Protein AF-A0A1S9CSB2-F1 (afdb_monomer_lite)

pLDDT: mean 84.89, std 15.58, range [47.5, 98.56]

Foldseek 3Di:
DDPPQEPVNQVCDDDPVRDDRPLGDPPVLVVLLVVLVVCCVPPVAQEEEAEQCQQPSNVVSNVVVVHNYAYEHCYPPSLVNHDPVCSVRYYHPVPDDPPVVVVVVVD

Structure (mmCIF, N/CA/C/O backbone):
data_AF-A0A1S9CSB2-F1
#
_entry.id   AF-A0A1S9CSB2-F1
#
loop_
_atom_site.group_PDB
_atom_site.id
_atom_site.type_symbol
_atom_site.label_atom_id
_atom_site.label_alt_id
_atom_site.label_comp_id
_atom_site.label_asym_id
_atom_site.label_entity_id
_atom_site.label_seq_id
_atom_site.pdbx_PDB_ins_code
_atom_site.Cartn_x
_atom_site.Cartn_y
_atom_site.Cartn_z
_atom_site.occupancy
_atom_site.B_iso_or_equiv
_atom_site.auth_seq_id
_atom_site.auth_comp_id
_atom_site.auth_asym_id
_atom_site.auth_atom_id
_atom_site.pdbx_PDB_model_num
ATOM 1 N N . MET A 1 1 ? -5.716 -1.467 -26.938 1.00 54.69 1 MET A N 1
ATOM 2 C CA . MET A 1 1 ? -5.257 -0.451 -25.965 1.00 54.69 1 MET A CA 1
ATOM 3 C C . MET A 1 1 ? -3.887 -0.879 -25.467 1.00 54.69 1 MET A C 1
ATOM 5 O O . MET A 1 1 ? -3.753 -2.036 -25.095 1.00 54.69 1 MET A O 1
ATOM 9 N N . LYS A 1 2 ? -2.862 -0.024 -25.549 1.00 57.03 2 LYS A N 1
ATOM 10 C CA . LYS A 1 2 ? -1.515 -0.356 -25.058 1.00 57.03 2 LYS A CA 1
ATOM 11 C C . LYS A 1 2 ? -1.480 -0.038 -23.561 1.00 57.03 2 LYS A C 1
ATOM 13 O O . LYS A 1 2 ? -1.740 1.103 -23.192 1.00 57.03 2 LYS A O 1
ATOM 18 N N . LEU A 1 3 ? -1.247 -1.039 -22.713 1.00 67.38 3 LEU A N 1
ATOM 19 C CA . LEU A 1 3 ? -1.087 -0.832 -21.271 1.00 67.38 3 LEU A CA 1
ATOM 20 C C . LEU A 1 3 ? 0.214 -0.059 -21.037 1.00 67.38 3 LEU A C 1
ATOM 22 O O . LEU A 1 3 ? 1.290 -0.571 -21.327 1.00 67.38 3 LEU A O 1
ATOM 26 N N . VAL A 1 4 ? 0.097 1.187 -20.571 1.00 76.56 4 VAL A N 1
ATOM 27 C CA . VAL A 1 4 ? 1.247 2.070 -20.310 1.00 76.56 4 VAL A CA 1
ATOM 28 C C . VAL A 1 4 ? 1.876 1.775 -18.945 1.00 76.56 4 VAL A C 1
ATOM 30 O O . VAL A 1 4 ? 3.071 1.947 -18.789 1.00 76.56 4 VAL A O 1
ATOM 33 N N . TYR A 1 5 ? 1.102 1.264 -17.981 1.00 78.94 5 TYR A N 1
ATOM 34 C CA . TYR A 1 5 ? 1.559 0.916 -16.628 1.00 78.94 5 TYR A CA 1
ATOM 35 C C . TYR A 1 5 ? 2.005 -0.554 -16.533 1.00 78.94 5 TYR A C 1
ATOM 37 O O . TYR A 1 5 ? 1.438 -1.349 -15.783 1.00 78.94 5 TYR A O 1
ATOM 45 N N . ASN A 1 6 ? 2.970 -0.952 -17.358 1.00 81.00 6 ASN A N 1
ATOM 46 C CA . ASN A 1 6 ? 3.509 -2.315 -17.416 1.00 81.00 6 ASN A CA 1
ATOM 47 C C . ASN A 1 6 ? 4.806 -2.458 -16.586 1.00 81.00 6 ASN A C 1
ATOM 49 O O . ASN A 1 6 ? 5.198 -1.549 -15.860 1.00 81.00 6 ASN A O 1
ATOM 53 N N . GLU A 1 7 ? 5.472 -3.610 -16.671 1.00 84.69 7 GLU A N 1
ATOM 54 C CA . GLU A 1 7 ? 6.761 -3.835 -15.999 1.00 84.69 7 GLU A CA 1
ATOM 55 C C . GLU A 1 7 ? 7.824 -2.800 -16.396 1.00 84.69 7 GLU A C 1
ATOM 57 O O . GLU A 1 7 ? 8.509 -2.276 -15.521 1.00 84.69 7 GLU A O 1
ATOM 62 N N . ASP A 1 8 ? 7.926 -2.471 -17.687 1.00 83.62 8 ASP A N 1
ATOM 63 C CA . ASP A 1 8 ? 8.900 -1.494 -18.190 1.00 83.62 8 ASP A CA 1
ATOM 64 C C . ASP A 1 8 ? 8.672 -0.118 -17.568 1.00 83.62 8 ASP A C 1
ATOM 66 O O . ASP A 1 8 ? 9.619 0.497 -17.083 1.00 83.62 8 ASP A O 1
ATOM 70 N N . TYR A 1 9 ? 7.408 0.312 -17.465 1.00 81.88 9 TYR A N 1
ATOM 71 C CA . TYR A 1 9 ? 7.053 1.531 -16.745 1.00 81.88 9 TYR A CA 1
ATOM 72 C C . TYR A 1 9 ? 7.606 1.514 -15.325 1.00 81.88 9 TYR A C 1
ATOM 74 O O . TYR A 1 9 ? 8.286 2.454 -14.947 1.00 81.88 9 TYR A O 1
ATOM 82 N N . TYR A 1 10 ? 7.385 0.453 -14.546 1.00 80.12 10 TYR A N 1
ATOM 83 C CA . TYR A 1 10 ? 7.864 0.402 -13.158 1.00 80.12 10 TYR A CA 1
ATOM 84 C C . TYR A 1 10 ? 9.383 0.227 -13.022 1.00 80.12 10 TYR A C 1
ATOM 86 O O . TYR A 1 10 ? 9.933 0.604 -11.988 1.00 80.12 10 TYR A O 1
ATOM 94 N N . LYS A 1 11 ? 10.061 -0.333 -14.030 1.00 76.81 11 LYS A N 1
ATOM 95 C CA . LYS A 1 11 ? 11.530 -0.409 -14.085 1.00 76.81 11 LYS A CA 1
ATOM 96 C C . LYS A 1 11 ? 12.162 0.945 -14.389 1.00 76.81 11 LYS A C 1
ATOM 98 O O . LYS A 1 11 ? 13.191 1.277 -13.811 1.00 76.81 11 LYS A O 1
ATOM 103 N N . GLU A 1 12 ? 11.547 1.715 -15.281 1.00 75.62 12 GLU A N 1
ATOM 104 C CA . GLU A 1 12 ? 11.980 3.068 -15.642 1.00 75.62 12 GLU A CA 1
ATOM 105 C C . GLU A 1 12 ? 11.466 4.129 -14.658 1.00 75.62 12 GLU A C 1
ATOM 107 O O . GLU A 1 12 ? 11.996 5.240 -14.603 1.00 75.62 12 GLU A O 1
ATOM 112 N N . TYR A 1 13 ? 10.451 3.796 -13.853 1.00 70.00 13 TYR A N 1
ATOM 113 C CA . TYR A 1 13 ? 9.904 4.669 -12.824 1.00 70.00 13 TYR A CA 1
ATOM 114 C C . TYR A 1 13 ? 10.864 4.762 -11.642 1.00 70.00 13 TYR A C 1
ATOM 116 O O . TYR A 1 13 ? 10.832 3.979 -10.688 1.00 70.00 13 TYR A O 1
ATOM 124 N N . LEU A 1 14 ? 11.731 5.761 -11.714 1.00 61.91 14 LEU A N 1
ATOM 125 C CA . LEU A 1 14 ? 12.646 6.099 -10.643 1.00 61.91 14 LEU A CA 1
ATOM 126 C C . LEU A 1 14 ? 11.913 6.937 -9.590 1.00 61.91 14 LEU A C 1
ATOM 128 O O . LEU A 1 14 ? 11.165 7.862 -9.920 1.00 61.91 14 LEU A O 1
ATOM 132 N N . THR A 1 15 ? 12.142 6.641 -8.308 1.00 63.81 15 THR A N 1
ATOM 133 C CA . THR A 1 15 ? 11.722 7.540 -7.222 1.00 63.81 15 THR A CA 1
ATOM 134 C C . THR A 1 15 ? 12.388 8.908 -7.380 1.00 63.81 15 THR A C 1
ATOM 136 O O . THR A 1 15 ? 13.337 9.034 -8.144 1.00 63.81 15 THR A O 1
ATOM 139 N N . GLY A 1 16 ? 11.891 9.956 -6.712 1.00 55.72 16 GLY A N 1
ATOM 140 C CA . GLY A 1 16 ? 12.260 11.358 -6.994 1.00 55.72 16 GLY A CA 1
ATOM 141 C C . GLY A 1 16 ? 13.760 11.721 -6.993 1.00 55.72 16 GLY A C 1
ATOM 142 O O . GLY A 1 16 ? 14.106 12.823 -7.404 1.00 55.72 16 GLY A O 1
ATOM 143 N N . ASP A 1 17 ? 14.646 10.822 -6.565 1.00 57.09 17 ASP A N 1
ATOM 144 C CA . ASP A 1 17 ? 16.107 10.928 -6.590 1.00 57.09 17 ASP A CA 1
ATOM 145 C C . ASP A 1 17 ? 16.798 10.191 -7.762 1.00 57.09 17 ASP A C 1
ATOM 147 O O . ASP A 1 17 ? 18.014 10.312 -7.930 1.00 57.09 17 ASP A O 1
ATOM 151 N N . GLY A 1 18 ? 16.056 9.447 -8.588 1.00 58.81 18 GLY A N 1
ATOM 152 C CA . GLY A 1 18 ? 16.554 8.849 -9.828 1.00 58.81 18 GLY A CA 1
ATOM 153 C C . GLY A 1 18 ? 17.365 7.557 -9.665 1.00 58.81 18 GLY A C 1
ATOM 154 O O . GLY A 1 18 ? 17.985 7.124 -10.633 1.00 58.81 18 GLY A O 1
ATOM 155 N N . LYS A 1 19 ? 17.459 6.975 -8.460 1.00 63.91 19 LYS A N 1
ATOM 156 C CA . LYS A 1 19 ? 18.516 5.984 -8.149 1.00 63.91 19 LYS A CA 1
ATOM 157 C C . LYS A 1 19 ? 18.034 4.639 -7.622 1.00 63.91 19 LYS A C 1
ATOM 159 O O . LYS A 1 19 ? 18.829 3.702 -7.580 1.00 63.91 19 LYS A O 1
ATOM 164 N N . VAL A 1 20 ? 16.768 4.525 -7.224 1.00 70.25 20 VAL A N 1
ATOM 165 C CA . VAL A 1 20 ? 16.231 3.304 -6.615 1.00 70.25 20 VAL A CA 1
ATOM 166 C C . VAL A 1 20 ? 14.915 2.920 -7.286 1.00 70.25 20 VAL A C 1
ATOM 168 O O . VAL A 1 20 ? 14.036 3.756 -7.487 1.00 70.25 20 VAL A O 1
ATOM 171 N N . GLU A 1 21 ? 14.785 1.638 -7.633 1.00 77.06 21 GLU A N 1
ATOM 172 C CA . GLU A 1 21 ? 13.526 1.052 -8.103 1.00 77.06 21 GLU A CA 1
ATOM 173 C C . GLU A 1 21 ? 12.422 1.275 -7.061 1.00 77.06 21 GLU A C 1
ATOM 175 O O . GLU A 1 21 ? 12.655 1.100 -5.860 1.00 77.06 21 GLU A O 1
ATOM 180 N N . TYR A 1 22 ? 11.202 1.578 -7.509 1.00 79.44 22 TYR A N 1
ATOM 181 C CA . TYR A 1 22 ? 10.056 1.817 -6.624 1.00 79.44 22 TYR A CA 1
ATOM 182 C C . TYR A 1 22 ? 9.898 0.732 -5.543 1.00 79.44 22 TYR A C 1
ATOM 184 O O . TYR A 1 22 ? 9.727 1.038 -4.365 1.00 79.44 22 TYR A O 1
ATOM 192 N N . GLU A 1 23 ? 10.040 -0.539 -5.924 1.00 83.38 23 GLU A N 1
ATOM 193 C CA . GLU A 1 23 ? 9.919 -1.693 -5.024 1.00 83.38 23 GLU A CA 1
ATOM 194 C C . GLU A 1 23 ? 10.915 -1.675 -3.850 1.00 83.38 23 GLU A C 1
ATOM 196 O O . GLU A 1 23 ? 10.604 -2.080 -2.719 1.00 83.38 23 GLU A O 1
ATOM 201 N N . LYS A 1 24 ? 12.135 -1.214 -4.130 1.00 83.69 24 LYS A N 1
ATOM 202 C CA . LYS A 1 24 ? 13.282 -1.238 -3.216 1.00 83.69 24 LYS A CA 1
ATOM 203 C C . LYS A 1 24 ? 13.468 0.082 -2.476 1.00 83.69 24 LYS A C 1
ATOM 205 O O . LYS A 1 24 ? 14.319 0.159 -1.597 1.00 83.69 24 LYS A O 1
ATOM 210 N N . SER A 1 25 ? 12.691 1.110 -2.805 1.00 87.19 25 SER A N 1
ATOM 211 C CA . SER A 1 25 ? 12.827 2.414 -2.171 1.00 87.19 25 SER A CA 1
ATOM 212 C C . SER A 1 25 ? 12.330 2.366 -0.722 1.00 87.19 25 SER A C 1
ATOM 214 O O . SER A 1 25 ? 11.143 2.212 -0.433 1.00 87.19 25 SER A O 1
ATOM 216 N N . ASP A 1 26 ? 13.245 2.500 0.233 1.00 88.94 26 ASP A N 1
ATOM 217 C CA . ASP A 1 26 ? 12.871 2.652 1.641 1.00 88.94 26 ASP A CA 1
ATOM 218 C C . ASP A 1 26 ? 12.245 4.021 1.913 1.00 88.94 26 ASP A C 1
ATOM 220 O O . ASP A 1 26 ? 11.416 4.161 2.815 1.00 88.94 26 ASP A O 1
ATOM 224 N N . ASP A 1 27 ? 12.598 5.027 1.116 1.00 89.62 27 ASP A N 1
ATOM 225 C CA . ASP A 1 27 ? 12.086 6.382 1.276 1.00 89.62 27 ASP A CA 1
ATOM 226 C C . ASP A 1 27 ? 10.616 6.475 0.874 1.00 89.62 27 ASP A C 1
ATOM 228 O O . ASP A 1 27 ? 9.832 7.067 1.620 1.00 89.62 27 ASP A O 1
ATOM 232 N N . ILE A 1 28 ? 10.191 5.802 -0.206 1.00 89.88 28 ILE A N 1
ATOM 233 C CA . ILE A 1 28 ? 8.760 5.737 -0.537 1.00 89.88 28 ILE A CA 1
ATOM 234 C C . ILE A 1 28 ? 7.982 4.990 0.553 1.00 89.88 28 ILE A C 1
ATOM 236 O O . ILE A 1 28 ? 6.918 5.446 0.968 1.00 89.88 28 ILE A O 1
ATOM 240 N N . LYS A 1 29 ? 8.531 3.901 1.108 1.00 92.31 29 LYS A N 1
ATOM 241 C CA . LYS A 1 29 ? 7.887 3.148 2.198 1.00 92.31 29 LYS A CA 1
ATOM 242 C C . LYS A 1 29 ? 7.756 3.993 3.468 1.00 92.31 29 LYS A C 1
ATOM 244 O O . LYS A 1 29 ? 6.699 3.994 4.101 1.00 92.31 29 LYS A O 1
ATOM 249 N N . LYS A 1 30 ? 8.794 4.746 3.849 1.00 94.69 30 LYS A N 1
ATOM 250 C CA . LYS A 1 30 ? 8.749 5.687 4.988 1.00 94.69 30 LYS A CA 1
ATOM 251 C C . LYS A 1 30 ? 7.759 6.824 4.744 1.00 94.69 30 LYS A C 1
ATOM 253 O O . LYS A 1 30 ? 7.009 7.192 5.654 1.00 94.69 30 LYS A O 1
ATOM 258 N N . PHE A 1 31 ? 7.728 7.358 3.527 1.00 94.31 31 PHE A N 1
ATOM 259 C CA . PHE A 1 31 ? 6.771 8.385 3.140 1.00 94.31 31 PHE A CA 1
ATOM 260 C C . PHE A 1 31 ? 5.331 7.872 3.264 1.00 94.31 31 PHE A C 1
ATOM 262 O O . PHE A 1 31 ? 4.527 8.509 3.943 1.00 94.31 31 PHE A O 1
ATOM 269 N N . MET A 1 32 ? 5.022 6.681 2.742 1.00 96.88 32 MET A N 1
ATOM 270 C CA . MET A 1 32 ? 3.681 6.088 2.848 1.00 96.88 32 MET A CA 1
ATOM 271 C C . MET A 1 32 ? 3.265 5.810 4.295 1.00 96.88 32 MET A C 1
ATOM 273 O O . MET A 1 32 ? 2.123 6.081 4.658 1.00 96.88 32 MET A O 1
ATOM 277 N N . LYS A 1 33 ? 4.191 5.385 5.166 1.00 98.00 33 LYS A N 1
ATOM 278 C CA . LYS A 1 33 ? 3.937 5.297 6.620 1.00 98.00 33 LYS A CA 1
ATOM 279 C C . LYS A 1 33 ? 3.562 6.650 7.227 1.00 98.00 33 LYS A C 1
ATOM 281 O O . LYS A 1 33 ? 2.656 6.730 8.051 1.00 98.00 33 LYS A O 1
ATOM 286 N N . THR A 1 34 ? 4.234 7.719 6.810 1.00 98.31 34 THR A N 1
ATOM 287 C CA . THR A 1 34 ? 3.936 9.082 7.277 1.00 98.31 34 THR A CA 1
ATOM 288 C C . THR A 1 34 ? 2.569 9.555 6.782 1.00 98.31 34 THR A C 1
ATOM 290 O O . THR A 1 34 ? 1.819 10.171 7.537 1.00 98.31 34 THR A O 1
ATOM 293 N N . VAL A 1 35 ? 2.221 9.249 5.530 1.00 98.19 35 VAL A N 1
ATOM 294 C CA . VAL A 1 35 ? 0.901 9.548 4.957 1.00 98.19 35 VAL A CA 1
ATOM 295 C C . VAL A 1 35 ? -0.200 8.784 5.696 1.00 98.19 35 VAL A C 1
ATOM 297 O O . VAL A 1 35 ? -1.180 9.405 6.101 1.00 98.19 35 VAL A O 1
ATOM 300 N N . ALA A 1 36 ? -0.022 7.482 5.943 1.00 98.56 36 ALA A N 1
ATOM 301 C CA . ALA A 1 36 ? -0.988 6.658 6.670 1.00 98.56 36 ALA A CA 1
ATOM 302 C C . ALA A 1 36 ? -1.302 7.230 8.059 1.00 98.56 36 ALA A C 1
ATOM 304 O O . ALA A 1 36 ? -2.471 7.431 8.384 1.00 98.56 36 ALA A O 1
ATOM 305 N N . LYS A 1 37 ? -0.272 7.596 8.834 1.00 98.50 37 LYS A N 1
ATOM 306 C CA . LYS A 1 37 ? -0.451 8.236 10.148 1.00 98.50 37 LYS A CA 1
ATOM 307 C C . LYS A 1 37 ? -1.263 9.521 10.061 1.00 98.50 37 LYS A C 1
ATOM 309 O O . LYS A 1 37 ? -2.240 9.669 10.782 1.00 98.50 37 LYS A O 1
ATOM 314 N N . LYS A 1 38 ? -0.931 10.408 9.117 1.00 98.50 38 LYS A N 1
ATOM 315 C CA . LYS A 1 38 ? -1.676 11.661 8.913 1.00 98.50 38 LYS A CA 1
ATOM 316 C C . LYS A 1 38 ? -3.135 11.424 8.521 1.00 98.50 38 LYS A C 1
ATOM 318 O O . LYS A 1 38 ? -4.004 12.182 8.941 1.00 98.50 38 LYS A O 1
ATOM 323 N N . ILE A 1 39 ? -3.413 10.400 7.711 1.00 98.25 39 ILE A N 1
ATOM 324 C CA . ILE A 1 39 ? -4.784 10.016 7.347 1.00 98.25 39 ILE A CA 1
ATOM 325 C C . ILE A 1 39 ? -5.549 9.561 8.594 1.00 98.25 39 ILE A C 1
ATOM 327 O O . ILE A 1 39 ? -6.664 10.030 8.825 1.00 98.25 39 ILE A O 1
ATOM 331 N N . VAL A 1 40 ? -4.949 8.690 9.407 1.00 98.44 40 VAL A N 1
ATOM 332 C CA . VAL A 1 40 ? -5.568 8.165 10.632 1.00 98.44 40 VAL A CA 1
ATOM 333 C C . VAL A 1 40 ? -5.796 9.267 11.661 1.00 98.44 40 VAL A C 1
ATOM 335 O O . VAL A 1 40 ? -6.909 9.407 12.155 1.00 98.44 40 VAL A O 1
ATOM 338 N N . GLU A 1 41 ? -4.793 10.103 11.919 1.00 98.38 41 GLU A N 1
ATOM 339 C CA . GLU A 1 41 ? -4.884 11.227 12.857 1.00 98.38 41 GLU A CA 1
ATOM 340 C C . GLU A 1 41 ? -5.960 12.240 12.449 1.00 98.38 41 GLU A C 1
ATOM 342 O O . GLU A 1 41 ? -6.697 12.739 13.297 1.00 98.38 41 GLU A O 1
ATOM 347 N N . LYS A 1 42 ? -6.061 12.553 11.152 1.00 98.44 42 LYS A N 1
ATOM 348 C CA . LYS A 1 42 ? -6.966 13.599 10.667 1.00 98.44 42 LYS A CA 1
ATOM 349 C C . LYS A 1 42 ? -8.403 13.120 10.480 1.00 98.44 42 LYS A C 1
ATOM 351 O O . LYS A 1 42 ? -9.327 13.898 10.704 1.00 98.44 42 LYS A O 1
ATOM 356 N N . TYR A 1 43 ? -8.594 11.889 10.013 1.00 97.94 43 TYR A N 1
ATOM 357 C CA . TYR A 1 43 ? -9.905 11.411 9.565 1.00 97.94 43 TYR A CA 1
ATOM 358 C C . TYR A 1 43 ? -10.440 10.228 10.373 1.00 97.94 43 TYR A C 1
ATOM 360 O O . TYR A 1 43 ? -11.634 9.955 10.287 1.00 97.94 43 TYR A O 1
ATOM 368 N N . ASN A 1 44 ? -9.591 9.531 11.137 1.00 97.06 44 ASN A N 1
ATOM 369 C CA . ASN A 1 44 ? -9.930 8.315 11.882 1.00 97.06 44 ASN A CA 1
ATOM 370 C C . ASN A 1 44 ? -10.812 7.328 11.075 1.00 97.06 44 ASN A C 1
ATOM 372 O O . ASN A 1 44 ? -11.902 6.954 11.526 1.00 97.06 44 ASN A O 1
ATOM 376 N N . PRO A 1 45 ? -10.412 6.959 9.840 1.00 97.69 45 PRO A N 1
ATOM 377 C CA . PRO A 1 45 ? -11.262 6.167 8.968 1.00 97.69 45 PRO A CA 1
ATOM 378 C C . PRO A 1 45 ? -11.329 4.716 9.449 1.00 97.69 45 PRO A C 1
ATOM 380 O O . PRO A 1 45 ? -10.340 4.150 9.908 1.00 97.69 45 PRO A O 1
ATOM 383 N N . LYS A 1 46 ? -12.493 4.086 9.269 1.00 95.69 46 LYS A N 1
ATOM 384 C CA . LYS A 1 46 ? -12.636 2.636 9.467 1.00 95.69 46 LYS A CA 1
ATOM 385 C C . LYS A 1 46 ? -12.156 1.849 8.248 1.00 95.69 46 LYS A C 1
ATOM 387 O O . LYS A 1 46 ? -11.434 0.872 8.404 1.00 95.69 46 LYS A O 1
ATOM 392 N N . VAL A 1 47 ? -12.529 2.318 7.055 1.00 95.81 47 VAL A N 1
ATOM 393 C CA . VAL A 1 47 ? -12.268 1.662 5.768 1.00 95.81 47 VAL A CA 1
ATOM 394 C C . VAL A 1 47 ? -11.654 2.667 4.795 1.00 95.81 47 VAL A C 1
ATOM 396 O O . VAL A 1 47 ? -12.080 3.825 4.761 1.00 95.81 47 VAL A O 1
ATOM 399 N N . VAL A 1 48 ? -10.662 2.242 4.008 1.00 96.62 48 VAL A N 1
ATOM 400 C CA . VAL A 1 48 ? -10.003 3.064 2.976 1.00 96.62 48 VAL A CA 1
ATOM 401 C C . VAL A 1 48 ? -9.813 2.264 1.688 1.00 96.62 48 VAL A C 1
ATOM 403 O O . VAL A 1 48 ? -9.416 1.102 1.725 1.00 96.62 48 VAL A O 1
ATOM 406 N N . LEU A 1 49 ? -10.033 2.920 0.547 1.00 95.12 49 LEU A N 1
ATOM 407 C CA . LEU A 1 49 ? -9.626 2.435 -0.769 1.00 95.12 49 LEU A CA 1
ATOM 408 C C . LEU A 1 49 ? -8.508 3.326 -1.325 1.00 95.12 49 LEU A C 1
ATOM 410 O O . LEU A 1 49 ? -8.697 4.531 -1.485 1.00 95.12 49 LEU A O 1
ATOM 414 N N . ASP A 1 50 ? -7.371 2.719 -1.642 1.00 96.31 50 ASP A N 1
ATOM 415 C CA . ASP A 1 50 ? -6.239 3.331 -2.333 1.00 96.31 50 ASP A CA 1
ATOM 416 C C . ASP A 1 50 ? -6.333 3.037 -3.841 1.00 96.31 50 ASP A C 1
ATOM 418 O O . ASP A 1 50 ? -6.077 1.917 -4.295 1.00 96.31 50 ASP A O 1
ATOM 422 N N . ALA A 1 51 ? -6.790 4.024 -4.614 1.00 93.00 51 ALA A N 1
ATOM 423 C CA . ALA A 1 51 ? -6.971 3.903 -6.058 1.00 93.00 51 ALA A CA 1
ATOM 424 C C . ALA A 1 51 ? -5.688 4.308 -6.799 1.00 93.00 51 ALA A C 1
ATOM 426 O O . ALA A 1 51 ? -5.289 5.470 -6.764 1.00 93.00 51 ALA A O 1
ATOM 427 N N . GLY A 1 52 ? -5.072 3.350 -7.495 1.00 92.75 52 GLY A N 1
ATOM 428 C CA . GLY A 1 52 ? -3.701 3.462 -7.998 1.00 92.75 52 GLY A CA 1
ATOM 429 C C . GLY A 1 52 ? -2.676 3.037 -6.946 1.00 92.75 52 GLY A C 1
ATOM 430 O O . GLY A 1 52 ? -1.688 3.737 -6.727 1.00 92.75 52 GLY A O 1
ATOM 431 N N . CYS A 1 53 ? -2.926 1.916 -6.2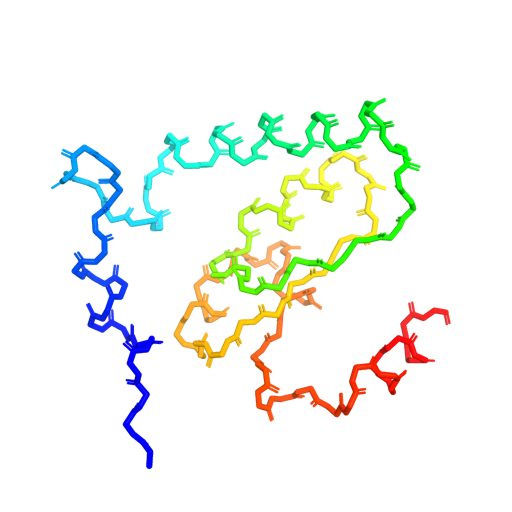57 1.00 95.25 53 CYS A N 1
ATOM 432 C CA . CYS A 1 53 ? -2.127 1.500 -5.101 1.00 95.25 53 CYS A CA 1
ATOM 433 C C . CYS A 1 53 ? -0.699 1.050 -5.445 1.00 95.25 53 CYS A C 1
ATOM 435 O O . CYS A 1 53 ? 0.090 0.774 -4.534 1.00 95.25 53 CYS A O 1
ATOM 437 N N . ALA A 1 54 ? -0.363 0.915 -6.732 1.00 94.56 54 ALA A N 1
ATOM 438 C CA . ALA A 1 54 ? 0.890 0.358 -7.215 1.00 94.56 54 ALA A CA 1
ATOM 439 C C . ALA A 1 54 ? 1.231 -0.958 -6.486 1.00 94.56 54 ALA A C 1
ATOM 441 O O . ALA A 1 54 ? 0.447 -1.906 -6.499 1.00 94.56 54 ALA A O 1
ATOM 442 N N . MET A 1 55 ? 2.383 -1.012 -5.809 1.00 95.81 55 MET A N 1
ATOM 443 C CA . MET A 1 55 ? 2.846 -2.190 -5.061 1.00 95.81 55 MET A CA 1
ATOM 444 C C . MET A 1 55 ? 2.296 -2.266 -3.621 1.00 95.81 55 MET A C 1
ATOM 446 O O . MET A 1 55 ? 2.802 -3.027 -2.799 1.00 95.81 55 MET A O 1
ATOM 450 N N . GLY A 1 56 ? 1.255 -1.497 -3.289 1.00 96.88 56 GLY A N 1
ATOM 451 C CA . GLY A 1 56 ? 0.476 -1.648 -2.056 1.00 96.88 56 GLY A CA 1
ATOM 452 C C . GLY A 1 56 ? 1.105 -1.053 -0.792 1.00 96.88 56 GLY A C 1
ATOM 453 O O . GLY A 1 56 ? 0.707 -1.423 0.310 1.00 96.88 56 GLY A O 1
ATOM 454 N N . PHE A 1 57 ? 2.070 -0.138 -0.907 1.00 97.25 57 PHE A N 1
ATOM 455 C CA . PHE A 1 57 ? 2.781 0.405 0.261 1.00 97.25 57 PHE A CA 1
ATOM 456 C C . PHE A 1 57 ? 1.899 1.234 1.197 1.00 97.25 57 PHE A C 1
ATOM 458 O O . PHE A 1 57 ? 2.047 1.141 2.416 1.00 97.25 57 PHE A O 1
ATOM 465 N N . LEU A 1 58 ? 0.973 2.034 0.658 1.00 98.19 58 LEU A N 1
ATOM 466 C CA . LEU A 1 58 ? 0.035 2.783 1.494 1.00 98.19 58 LEU A CA 1
ATOM 467 C C . LEU A 1 58 ? -1.011 1.855 2.123 1.00 98.19 58 LEU A C 1
ATOM 469 O O . LEU A 1 58 ? -1.315 2.009 3.304 1.00 98.19 58 LEU A O 1
ATOM 473 N N . VAL A 1 59 ? -1.490 0.850 1.383 1.00 98.31 59 VAL A N 1
ATOM 474 C CA . VAL A 1 59 ? -2.371 -0.201 1.919 1.00 98.31 59 VAL A CA 1
ATOM 475 C C . VAL A 1 59 ? -1.707 -0.903 3.103 1.00 98.31 59 VAL A C 1
ATOM 477 O O . VAL A 1 59 ? -2.298 -0.985 4.177 1.00 98.31 59 VAL A O 1
ATOM 480 N N . GLU A 1 60 ? -0.458 -1.349 2.954 1.00 98.31 60 GLU A N 1
ATOM 481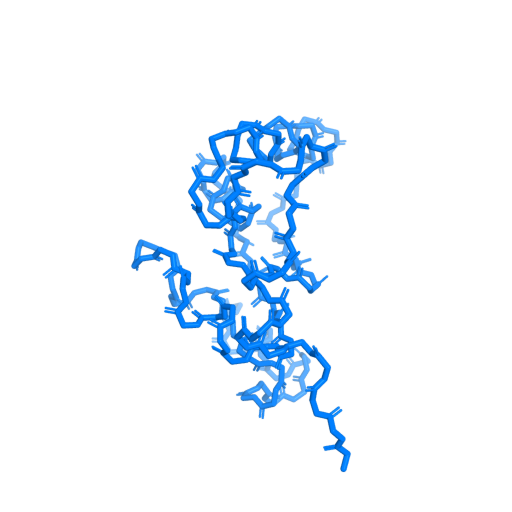 C CA . GLU A 1 60 ? 0.309 -1.959 4.045 1.00 98.31 60 GLU A CA 1
ATOM 482 C C . GLU A 1 60 ? 0.444 -1.024 5.250 1.00 98.31 60 GLU A C 1
ATOM 484 O O . GLU A 1 60 ? 0.178 -1.425 6.386 1.00 98.31 60 GLU A O 1
ATOM 489 N N . ALA A 1 61 ? 0.813 0.235 5.012 1.00 98.31 61 ALA A N 1
ATOM 490 C CA . ALA A 1 61 ? 0.958 1.225 6.069 1.00 98.31 61 ALA A CA 1
ATOM 491 C C . ALA A 1 61 ? -0.356 1.476 6.830 1.00 98.31 61 ALA A C 1
ATOM 493 O O . ALA A 1 61 ? -0.351 1.474 8.057 1.00 98.31 61 ALA A O 1
ATOM 494 N N . LEU A 1 62 ? -1.483 1.628 6.131 1.00 98.56 62 LEU A N 1
ATOM 495 C CA . LEU A 1 62 ? -2.799 1.830 6.746 1.00 98.56 62 LEU A CA 1
ATOM 496 C C . LEU A 1 62 ? -3.254 0.610 7.558 1.00 98.56 62 LEU A C 1
ATOM 498 O O . LEU A 1 62 ? -3.794 0.769 8.653 1.00 98.56 62 LEU A O 1
ATOM 502 N N . ARG A 1 63 ? -2.995 -0.612 7.078 1.00 98.06 63 ARG A N 1
ATOM 503 C CA . ARG A 1 63 ? -3.332 -1.833 7.832 1.00 98.06 63 ARG A CA 1
ATOM 504 C C . ARG A 1 63 ? -2.486 -1.992 9.095 1.00 98.06 63 ARG A C 1
ATOM 506 O O . ARG A 1 63 ? -3.003 -2.471 10.102 1.00 98.06 63 ARG A O 1
ATOM 513 N N . ASN A 1 64 ? -1.228 -1.547 9.080 1.00 98.00 64 ASN A N 1
ATOM 514 C CA . ASN A 1 64 ? -0.401 -1.478 10.293 1.00 98.00 64 ASN A CA 1
ATOM 515 C C . ASN A 1 64 ? -0.968 -0.489 11.327 1.00 98.00 64 ASN A C 1
ATOM 517 O O . ASN A 1 64 ? -0.862 -0.733 12.526 1.00 98.00 64 ASN A O 1
ATOM 521 N N . GLU A 1 65 ? -1.644 0.568 10.870 1.00 97.88 65 GLU A N 1
ATOM 522 C CA . GLU A 1 65 ? -2.420 1.493 11.710 1.00 97.88 65 GLU A CA 1
ATOM 523 C C . GLU A 1 65 ? -3.846 0.973 12.020 1.00 97.88 65 GLU A C 1
ATOM 525 O O . GLU A 1 65 ? -4.694 1.715 12.509 1.00 97.88 65 GLU A O 1
ATOM 530 N N . LYS A 1 66 ? -4.118 -0.319 11.773 1.00 97.44 66 LYS A N 1
ATOM 531 C CA . LYS A 1 66 ? -5.392 -1.019 12.041 1.00 97.44 66 LYS A CA 1
ATOM 532 C C . LYS A 1 66 ? -6.599 -0.505 11.245 1.00 97.44 66 LYS A C 1
ATOM 534 O O . LYS A 1 66 ? -7.736 -0.766 11.634 1.00 97.44 66 LYS A O 1
ATOM 539 N N . VAL A 1 67 ? -6.369 0.168 10.120 1.00 97.81 67 VAL A N 1
ATOM 540 C CA . VAL A 1 67 ? -7.425 0.547 9.172 1.00 97.81 67 VAL A CA 1
ATOM 541 C C . VAL A 1 67 ? -7.732 -0.624 8.242 1.00 97.81 67 VAL A C 1
ATOM 543 O O . VAL A 1 67 ? -6.829 -1.319 7.766 1.00 97.81 67 VAL A O 1
ATOM 546 N N . GLU A 1 68 ? -9.007 -0.829 7.928 1.00 97.44 68 GLU A N 1
ATOM 547 C CA . GLU A 1 68 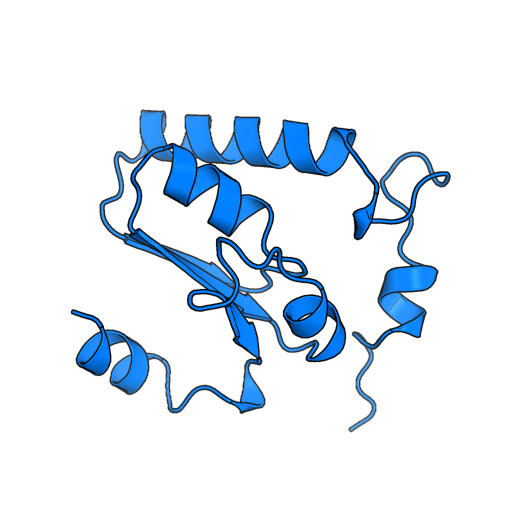? -9.432 -1.772 6.899 1.00 97.44 68 GLU A CA 1
ATOM 548 C C . GLU A 1 68 ? -9.161 -1.179 5.505 1.00 97.44 68 GLU A C 1
ATOM 550 O O . GLU A 1 68 ? -10.006 -0.531 4.892 1.00 97.44 68 GLU A O 1
ATOM 555 N N . ALA A 1 69 ? -7.921 -1.324 5.036 1.00 97.31 69 ALA A N 1
ATOM 556 C CA . ALA A 1 69 ? -7.467 -0.715 3.790 1.00 97.31 69 ALA A CA 1
ATOM 557 C C . ALA A 1 69 ? -7.353 -1.719 2.640 1.00 97.31 69 ALA A C 1
ATOM 559 O O . ALA A 1 69 ? -6.876 -2.846 2.828 1.00 97.31 69 ALA A O 1
ATOM 560 N N . TYR A 1 70 ? -7.723 -1.262 1.449 1.00 96.12 70 TYR A N 1
ATOM 561 C CA . TYR A 1 70 ? -7.689 -2.019 0.203 1.00 96.12 70 TYR A CA 1
ATOM 562 C C . TYR A 1 70 ? -7.066 -1.199 -0.917 1.00 96.12 70 TYR A C 1
ATOM 564 O O . TYR A 1 70 ? -7.133 0.028 -0.894 1.00 96.12 70 TYR A O 1
ATOM 572 N N . GLY A 1 71 ? -6.471 -1.877 -1.893 1.00 95.50 71 GLY A N 1
ATOM 573 C CA . GLY A 1 71 ? -5.821 -1.250 -3.038 1.00 95.50 71 GLY A CA 1
ATOM 574 C C . GLY A 1 71 ? -6.367 -1.759 -4.361 1.00 95.50 71 GLY A C 1
ATOM 575 O O . GLY A 1 71 ? -6.646 -2.950 -4.510 1.00 95.50 71 GLY A O 1
ATOM 576 N N . ILE A 1 72 ? -6.477 -0.866 -5.338 1.00 94.31 72 ILE A N 1
ATOM 577 C CA . ILE A 1 72 ? -6.708 -1.242 -6.733 1.00 94.31 72 ILE A CA 1
ATOM 578 C C . ILE A 1 72 ? -5.666 -0.581 -7.623 1.00 94.31 72 ILE A C 1
ATOM 580 O O . ILE A 1 72 ? -5.349 0.592 -7.441 1.00 94.31 72 ILE A O 1
ATOM 584 N N . ASP A 1 73 ? -5.160 -1.310 -8.609 1.00 92.88 73 ASP A N 1
ATOM 585 C CA . ASP A 1 73 ? -4.279 -0.752 -9.634 1.00 92.88 73 ASP A CA 1
ATOM 586 C C . ASP A 1 73 ? -4.570 -1.399 -10.990 1.00 92.88 73 ASP A C 1
ATOM 588 O O . ASP A 1 73 ? -4.948 -2.565 -11.061 1.00 92.88 73 ASP A O 1
ATOM 592 N N . ILE A 1 74 ? -4.430 -0.659 -12.087 1.00 90.50 74 ILE A N 1
ATOM 593 C CA . ILE A 1 74 ? -4.609 -1.225 -13.433 1.00 90.50 74 ILE A CA 1
ATOM 594 C C . ILE A 1 74 ? -3.432 -2.126 -13.833 1.00 90.50 74 ILE A C 1
ATOM 596 O O . ILE A 1 74 ? -3.573 -2.983 -14.704 1.00 90.50 74 ILE A O 1
ATOM 600 N N . SER A 1 75 ? -2.272 -1.942 -13.202 1.00 90.62 75 SER A N 1
ATOM 601 C CA . SER A 1 75 ? -1.068 -2.711 -13.466 1.00 90.62 75 SER A CA 1
ATOM 602 C C . SER A 1 75 ? -1.100 -4.065 -12.761 1.00 90.62 75 SER A C 1
ATOM 604 O O . SER A 1 75 ? -0.821 -4.174 -11.566 1.00 90.62 75 SER A O 1
ATOM 606 N N . GLU A 1 76 ? -1.348 -5.135 -13.518 1.00 90.75 76 GLU A N 1
ATOM 607 C CA . GLU A 1 76 ? -1.170 -6.506 -13.015 1.00 90.75 76 GLU A CA 1
ATOM 608 C C . GLU A 1 76 ? 0.258 -6.750 -12.514 1.00 90.75 76 GLU A C 1
ATOM 610 O O . GLU A 1 76 ? 0.458 -7.447 -11.517 1.00 90.75 76 GLU A O 1
ATOM 615 N N . TYR A 1 77 ? 1.250 -6.123 -13.158 1.00 91.19 77 TYR A N 1
ATOM 616 C CA . TYR A 1 77 ? 2.632 -6.169 -12.700 1.00 91.19 77 TYR A CA 1
ATOM 617 C C . TYR A 1 77 ? 2.761 -5.575 -11.296 1.00 91.19 77 TYR A C 1
ATOM 619 O O . TYR A 1 77 ? 3.246 -6.269 -10.406 1.00 91.19 77 TYR A O 1
ATOM 627 N N . ALA A 1 78 ? 2.280 -4.352 -11.053 1.00 92.81 78 ALA A N 1
ATOM 628 C CA . ALA A 1 78 ? 2.376 -3.728 -9.733 1.00 92.81 78 ALA A CA 1
ATOM 629 C C . ALA A 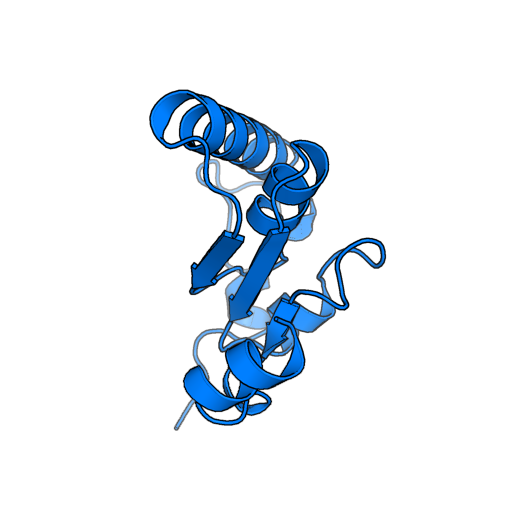1 78 ? 1.699 -4.573 -8.645 1.00 92.81 78 ALA A C 1
ATOM 631 O O . ALA A 1 78 ? 2.295 -4.827 -7.596 1.00 92.81 78 ALA A O 1
ATOM 632 N N . ILE A 1 79 ? 0.505 -5.100 -8.941 1.00 94.81 79 ILE A N 1
ATOM 633 C CA . ILE A 1 79 ? -0.236 -5.991 -8.040 1.00 94.81 79 ILE A CA 1
ATOM 634 C C . ILE A 1 79 ? 0.537 -7.288 -7.764 1.00 94.81 79 ILE A C 1
ATOM 636 O O . ILE A 1 79 ? 0.553 -7.775 -6.631 1.00 94.81 79 ILE A O 1
ATOM 640 N N . SER A 1 80 ? 1.240 -7.839 -8.757 1.00 93.62 80 SER A N 1
ATOM 641 C CA . SER A 1 80 ? 2.064 -9.040 -8.570 1.00 93.62 80 SER A CA 1
ATOM 642 C C . SER A 1 80 ? 3.213 -8.837 -7.572 1.00 93.62 80 SER A C 1
ATOM 644 O O . SER A 1 80 ? 3.605 -9.803 -6.908 1.00 93.62 80 SER A O 1
ATOM 646 N N . ARG A 1 81 ? 3.699 -7.593 -7.428 1.00 95.56 81 ARG A N 1
ATOM 647 C CA . ARG A 1 81 ? 4.796 -7.185 -6.531 1.00 95.56 81 ARG A CA 1
ATOM 648 C C . ARG A 1 81 ? 4.330 -6.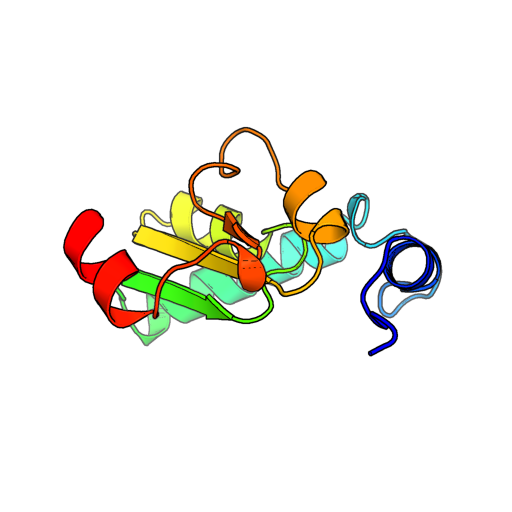770 -5.130 1.00 95.56 81 ARG A C 1
ATOM 650 O O . ARG A 1 81 ? 5.167 -6.461 -4.286 1.00 95.56 81 ARG A O 1
ATOM 657 N N . VAL A 1 82 ? 3.023 -6.777 -4.855 1.00 95.88 82 VAL A N 1
ATOM 658 C CA . VAL A 1 82 ? 2.484 -6.462 -3.522 1.00 95.88 82 VAL A CA 1
ATOM 659 C C . VAL A 1 82 ? 3.022 -7.460 -2.480 1.00 95.88 82 VAL A C 1
ATOM 661 O O . VAL A 1 82 ? 2.977 -8.673 -2.725 1.00 95.88 82 VAL A O 1
ATOM 664 N N . PRO A 1 83 ? 3.484 -6.997 -1.298 1.00 93.94 83 PRO A N 1
ATOM 665 C CA . PRO A 1 83 ? 3.958 -7.878 -0.236 1.00 93.94 83 PRO A CA 1
ATOM 666 C C . PRO A 1 83 ? 2.925 -8.938 0.160 1.00 93.94 83 PRO A C 1
ATOM 668 O O . PRO A 1 83 ? 1.738 -8.649 0.325 1.00 93.94 83 PRO A O 1
ATOM 671 N N . GLN A 1 84 ? 3.385 -10.172 0.392 1.00 94.69 84 GLN A N 1
ATOM 672 C CA . GLN A 1 84 ? 2.511 -11.317 0.679 1.00 94.69 84 GLN A CA 1
ATOM 673 C C . GLN A 1 84 ? 1.555 -11.072 1.860 1.00 94.69 84 GLN A C 1
ATOM 675 O O . GLN A 1 84 ? 0.417 -11.537 1.834 1.00 94.69 84 GLN A O 1
ATOM 680 N N . ALA A 1 85 ? 1.992 -10.307 2.867 1.00 95.38 85 ALA A N 1
ATOM 681 C CA . ALA A 1 85 ? 1.196 -9.968 4.045 1.00 95.38 85 ALA A CA 1
ATOM 682 C C . ALA A 1 85 ? -0.100 -9.205 3.711 1.00 95.38 85 ALA A C 1
ATOM 684 O 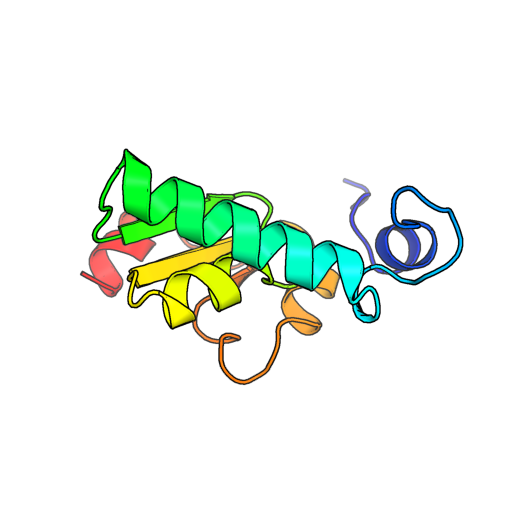O . ALA A 1 85 ? -1.095 -9.340 4.428 1.00 95.38 85 ALA A O 1
ATOM 685 N N . VAL A 1 86 ? -0.109 -8.433 2.618 1.00 96.06 86 VAL A N 1
ATOM 686 C CA . VAL A 1 86 ? -1.259 -7.612 2.210 1.00 96.06 86 VAL A CA 1
ATOM 687 C C . VAL A 1 86 ? -1.793 -7.923 0.816 1.00 96.06 86 VAL A C 1
ATOM 689 O O . VAL A 1 86 ? -2.782 -7.332 0.397 1.00 96.06 86 VAL A O 1
ATOM 692 N N . LYS A 1 87 ? -1.215 -8.910 0.127 1.00 95.25 87 LYS A N 1
ATOM 693 C CA . LYS A 1 87 ? -1.581 -9.293 -1.243 1.00 95.25 87 LYS A CA 1
ATOM 694 C C . LYS A 1 87 ? -3.072 -9.575 -1.434 1.00 95.25 87 LYS A C 1
ATOM 696 O O . LYS A 1 87 ? -3.632 -9.204 -2.454 1.00 95.25 87 LYS A O 1
ATOM 701 N N . LYS A 1 88 ? -3.738 -10.165 -0.436 1.00 94.31 88 LYS A N 1
ATOM 702 C CA . LYS A 1 88 ? -5.185 -10.449 -0.487 1.00 94.31 88 LYS A CA 1
ATOM 703 C C . LYS A 1 88 ? -6.091 -9.209 -0.402 1.00 94.31 88 LYS A C 1
ATOM 705 O O . LYS A 1 88 ? -7.305 -9.358 -0.458 1.00 94.31 88 LYS A O 1
ATOM 710 N N . TYR A 1 89 ? -5.520 -8.020 -0.215 1.00 95.38 89 TYR A N 1
ATOM 711 C CA . TYR A 1 89 ? -6.247 -6.753 -0.114 1.00 95.38 89 TYR A CA 1
ATOM 712 C C . TYR A 1 89 ? -5.971 -5.810 -1.292 1.00 95.38 89 TYR A C 1
ATOM 714 O O . TYR A 1 89 ? -6.528 -4.714 -1.319 1.00 95.38 89 TYR A O 1
ATOM 722 N N . CYS A 1 90 ? -5.125 -6.213 -2.245 1.00 95.19 90 CYS A N 1
ATOM 723 C CA . CYS A 1 90 ? -4.796 -5.428 -3.431 1.00 95.19 90 CYS A CA 1
ATOM 724 C C . CYS A 1 90 ? -5.217 -6.185 -4.694 1.00 95.19 90 CYS A C 1
ATOM 726 O O . CYS A 1 90 ? -4.913 -7.370 -4.833 1.00 95.19 90 CYS A O 1
ATOM 728 N N . PHE A 1 91 ? -5.887 -5.507 -5.625 1.00 92.25 91 PHE A N 1
ATOM 729 C CA . PHE A 1 91 ? -6.505 -6.142 -6.791 1.00 92.25 91 PHE A CA 1
ATOM 730 C C . PHE A 1 91 ? -6.164 -5.413 -8.089 1.00 92.25 91 PHE A C 1
ATOM 732 O O . PHE A 1 91 ? -6.089 -4.186 -8.130 1.00 92.25 91 PHE A O 1
ATOM 739 N N . ALA A 1 92 ? -6.012 -6.171 -9.176 1.00 90.38 92 ALA A N 1
ATOM 740 C CA . ALA A 1 92 ? -5.931 -5.581 -10.506 1.00 90.38 92 ALA A CA 1
ATOM 741 C C . ALA A 1 92 ? -7.314 -5.045 -10.911 1.00 90.38 92 ALA A C 1
ATOM 743 O O . ALA A 1 92 ? -8.306 -5.755 -10.758 1.00 90.38 92 ALA A O 1
ATOM 744 N N . ALA A 1 93 ? -7.402 -3.828 -11.453 1.00 76.50 93 ALA A N 1
ATOM 745 C CA . ALA A 1 93 ? -8.673 -3.168 -11.780 1.00 76.50 93 ALA A CA 1
ATOM 746 C C . ALA A 1 93 ? -9.543 -3.981 -12.761 1.00 76.50 93 ALA A C 1
ATOM 748 O O . ALA A 1 93 ? -10.766 -3.956 -12.665 1.00 76.50 93 ALA A O 1
ATOM 749 N N . GLY A 1 94 ? -8.924 -4.749 -13.666 1.00 66.81 94 GLY A N 1
ATOM 750 C CA . GLY A 1 94 ? -9.630 -5.665 -14.571 1.00 66.81 94 GLY A CA 1
ATOM 751 C C . GLY A 1 94 ? -10.167 -6.942 -13.908 1.00 66.81 94 GLY A C 1
ATOM 752 O O . GLY A 1 94 ? -10.987 -7.631 -14.504 1.00 66.81 94 GLY A O 1
ATOM 753 N N . ALA A 1 95 ? -9.730 -7.254 -12.685 1.00 58.31 95 ALA A N 1
ATOM 754 C CA . ALA A 1 95 ? -10.150 -8.423 -11.910 1.00 58.31 95 ALA A CA 1
ATOM 755 C C . ALA A 1 95 ? -11.252 -8.107 -10.883 1.00 58.31 95 ALA A C 1
ATOM 757 O O . ALA A 1 95 ? -11.734 -9.016 -10.207 1.00 58.31 95 ALA A O 1
ATOM 758 N N . VAL A 1 96 ? -11.654 -6.839 -10.748 1.00 54.34 96 VAL A N 1
ATOM 759 C CA . VAL A 1 96 ? -12.705 -6.427 -9.812 1.00 54.34 96 VAL A CA 1
ATOM 760 C C . VAL A 1 96 ? -14.032 -6.328 -10.577 1.00 54.34 96 VAL A C 1
ATOM 762 O O . VAL A 1 96 ? -14.148 -5.494 -11.479 1.00 54.34 96 VAL A O 1
ATOM 765 N N . PRO A 1 97 ? -15.070 -7.122 -10.238 1.00 51.53 97 PRO A N 1
ATOM 766 C CA . PRO A 1 97 ? -16.448 -6.755 -10.564 1.00 51.53 97 PRO A CA 1
ATOM 767 C C . PRO A 1 97 ? -16.714 -5.347 -10.018 1.00 51.53 97 PRO A C 1
ATOM 769 O O . PRO A 1 97 ? -16.019 -4.929 -9.093 1.00 51.53 97 PRO A O 1
ATOM 772 N N . SER A 1 98 ? -17.683 -4.612 -10.577 1.00 61.12 98 SER A N 1
ATOM 773 C CA . SER A 1 98 ? -17.957 -3.206 -10.225 1.00 61.12 98 SER A CA 1
ATOM 774 C C . SER A 1 98 ? -17.719 -2.912 -8.740 1.00 61.12 98 SER A C 1
ATOM 776 O O . SER A 1 98 ? -18.169 -3.681 -7.895 1.00 61.12 98 SER A O 1
ATOM 778 N N . LEU A 1 99 ? -17.042 -1.802 -8.420 1.00 57.44 99 LEU A N 1
ATOM 779 C CA . LEU A 1 99 ? -16.628 -1.428 -7.054 1.00 57.44 99 LEU A CA 1
ATOM 780 C C . LEU A 1 99 ? -17.709 -1.692 -5.983 1.00 57.44 99 LEU A C 1
ATOM 782 O O . LEU A 1 99 ? -17.402 -2.120 -4.876 1.00 57.44 99 LEU A O 1
ATOM 786 N N . SER A 1 100 ? -18.981 -1.501 -6.349 1.00 54.25 100 SER A N 1
ATOM 787 C CA . SER A 1 100 ? -20.167 -1.849 -5.560 1.00 54.25 100 SER A CA 1
ATOM 788 C C . SER A 1 100 ? -20.245 -3.318 -5.116 1.00 54.25 100 SER A C 1
ATOM 790 O O . SER A 1 100 ? -20.433 -3.572 -3.932 1.00 54.25 100 SER A O 1
ATOM 792 N N . MET A 1 101 ? -20.076 -4.288 -6.021 1.00 54.75 101 MET A N 1
ATOM 793 C CA . MET A 1 101 ? -20.087 -5.723 -5.700 1.00 54.75 101 MET A CA 1
ATOM 794 C C . MET A 1 101 ? -18.941 -6.103 -4.768 1.00 54.75 101 MET A C 1
ATOM 796 O O . MET A 1 101 ? -19.095 -6.969 -3.912 1.00 54.75 101 MET A O 1
ATOM 800 N N . TRP A 1 102 ? -17.786 -5.467 -4.939 1.00 60.41 102 TRP A N 1
ATOM 801 C CA . TRP A 1 102 ? -16.606 -5.781 -4.152 1.00 60.41 102 TRP A CA 1
ATOM 802 C C . TRP A 1 102 ? -16.762 -5.330 -2.689 1.00 60.41 102 TRP A C 1
ATOM 804 O O . TRP A 1 102 ? -16.451 -6.113 -1.790 1.00 60.41 102 TRP A O 1
ATOM 814 N N . PHE A 1 103 ? -17.355 -4.152 -2.444 1.00 57.19 103 PHE A N 1
ATOM 815 C CA . PHE A 1 103 ? -17.751 -3.736 -1.092 1.00 57.19 103 PHE A CA 1
ATOM 816 C C . PHE A 1 103 ? -18.795 -4.677 -0.482 1.00 57.19 103 PHE A C 1
ATOM 818 O O . PHE A 1 103 ? -18.642 -5.064 0.668 1.00 57.19 103 PHE A O 1
ATOM 825 N N . SER A 1 104 ? -19.801 -5.115 -1.249 1.00 57.72 104 SER A N 1
ATOM 826 C CA . SER A 1 104 ? -20.840 -6.030 -0.746 1.00 57.72 104 SER A CA 1
ATOM 827 C C . SER A 1 104 ? -20.329 -7.416 -0.332 1.00 57.72 104 SER A C 1
ATOM 829 O O . SER A 1 104 ? -21.002 -8.096 0.433 1.00 57.72 104 SER A O 1
ATOM 831 N N . LEU A 1 105 ? -19.180 -7.860 -0.849 1.00 55.84 105 LEU A N 1
ATOM 832 C CA . LEU A 1 105 ? -18.594 -9.168 -0.522 1.00 55.84 105 LEU A CA 1
ATOM 833 C C . LEU A 1 105 ? -17.653 -9.139 0.691 1.00 55.84 105 LEU A C 1
ATOM 835 O O . LEU A 1 105 ? -17.297 -10.202 1.197 1.00 55.84 105 LEU A O 1
ATOM 839 N N . HIS A 1 106 ? -17.223 -7.953 1.129 1.00 58.38 106 HIS A N 1
ATOM 840 C CA . HIS A 1 106 ? -16.194 -7.793 2.161 1.00 58.38 106 HIS A CA 1
ATOM 841 C C . HIS A 1 106 ? -16.636 -6.909 3.340 1.00 58.38 106 HIS A C 1
ATOM 843 O O . HIS A 1 106 ? -15.811 -6.638 4.208 1.00 58.38 106 HIS A O 1
ATOM 849 N N . SER A 1 107 ? -17.911 -6.500 3.383 1.00 47.50 107 SER A N 1
ATOM 850 C CA . SER A 1 107 ? -18.572 -5.800 4.500 1.00 47.50 107 SER A CA 1
ATOM 851 C C . SER A 1 107 ? -19.434 -6.723 5.352 1.00 47.50 107 SER A C 1
ATOM 853 O O . SER A 1 107 ? -20.144 -7.548 4.733 1.00 47.50 107 SER A O 1
#

Radius of gyration: 14.11 Å; chains: 1; bounding box: 39×25×39 Å

Secondary structure (DSSP, 8-state):
---SSSHHHHHH-B-TTSSSBGGG-HHHHHHHHHHHHHHHHHH--SEEEEET-TTSHHHHHHHHTT-EEEEEES-HHHHHTS-TTTGGGEEEGGGS--HHHHHHHH-

Sequence (107 aa):
MKLVYNEDYYKEYLTGDGKVEYEKSDDIKKFMKTVAKKIVEKYNPKVVLDAGCAMGFLVEALRNEKVEAYGIDISEYAISRVPQAVKKYCFAAGAVPSLSMWFSLHS